Protein AF-A0A7J2LLH2-F1 (afdb_monomer)

Secondary structure (DSSP, 8-state):
-BTTSPPB-TTS-SSSEEEEEESSSTT---SSTT--EEEEEE-SS--TTB----------

Nearest PDB structures (foldseek):
  7zhg-assembly1_G  TM=9.752E-01  e=3.212E-04  Pyrococcus abyssi GE5
  6skf-assembly1_Ah  TM=9.770E-01  e=6.306E-04  Thermococcus kodakarensis
  6tmf-assembly1_H  TM=9.686E-01  e=1.324E-03  Thermococcus celer Vu 13 = JCM 8558
  9e7f-assembly1_BG  TM=9.616E-01  e=1.719E-02  Pyrobaculum calidifontis JCM 11548
  7qca-assembly1_SG0  TM=8.849E-01  e=1.404E-02  Spraguea lophii 42_110

Foldseek 3Di:
DFLVPAEEDAVADDQDWDFDWDPDDGPDDDPDHRDIDTDTHGYDDDDPRHPDDDDDDDDD

Mean pre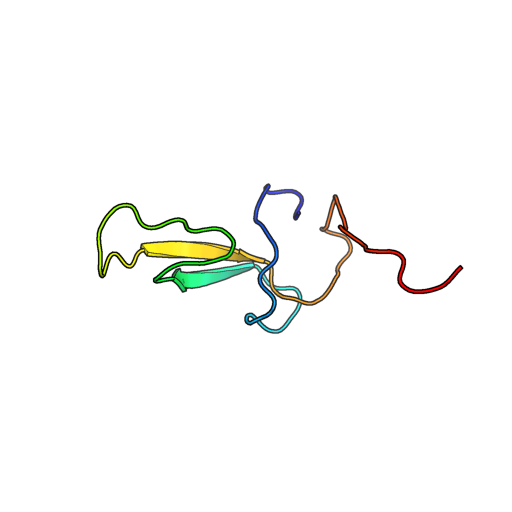dicted aligned error: 4.31 Å

Structure (mmCIF, N/CA/C/O backbone):
data_AF-A0A7J2LLH2-F1
#
_entry.id   AF-A0A7J2LLH2-F1
#
loop_
_atom_site.group_PDB
_atom_site.id
_atom_site.type_symbol
_atom_site.label_atom_id
_atom_site.label_alt_id
_atom_site.label_comp_id
_atom_site.label_asym_id
_atom_site.label_entity_id
_atom_site.label_seq_id
_atom_site.pdbx_PDB_ins_cod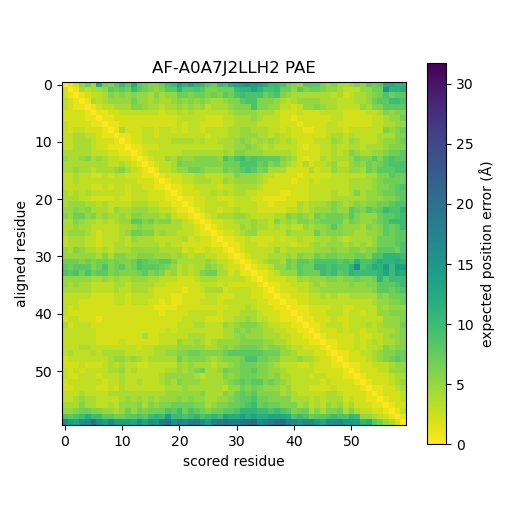e
_atom_site.Cartn_x
_atom_site.Cartn_y
_atom_site.Cartn_z
_atom_site.occupancy
_atom_site.B_iso_or_equiv
_atom_site.auth_seq_id
_atom_site.auth_comp_id
_atom_site.auth_asym_id
_atom_site.auth_atom_id
_atom_site.pdbx_PDB_model_num
ATOM 1 N N . SER A 1 1 ? 6.730 -0.035 0.171 1.00 81.06 1 SER A N 1
ATOM 2 C CA . SER A 1 1 ? 6.437 1.381 0.450 1.00 81.06 1 SER A CA 1
ATOM 3 C C . SER A 1 1 ? 6.873 2.226 -0.724 1.00 81.06 1 SER A C 1
ATOM 5 O O . SER A 1 1 ? 7.921 1.946 -1.293 1.00 81.06 1 SER A O 1
ATOM 7 N N . ASP A 1 2 ? 6.057 3.207 -1.103 1.00 86.31 2 ASP A N 1
ATOM 8 C CA . ASP A 1 2 ? 6.372 4.181 -2.158 1.00 86.31 2 ASP A CA 1
ATOM 9 C C . ASP A 1 2 ? 7.456 5.176 -1.705 1.00 86.31 2 ASP A C 1
ATOM 11 O O . ASP A 1 2 ? 7.635 5.365 -0.500 1.00 86.31 2 ASP A O 1
ATOM 15 N N . ILE A 1 3 ? 8.116 5.862 -2.646 1.00 88.00 3 ILE A N 1
ATOM 16 C CA . ILE A 1 3 ? 9.089 6.934 -2.361 1.00 88.00 3 ILE A CA 1
ATOM 17 C C . ILE A 1 3 ? 8.541 8.030 -1.438 1.00 88.00 3 ILE A C 1
ATOM 19 O O . ILE A 1 3 ? 9.262 8.572 -0.607 1.00 88.00 3 ILE A O 1
ATOM 23 N N . SER A 1 4 ? 7.240 8.327 -1.516 1.00 86.56 4 SER A N 1
ATOM 24 C CA . SER A 1 4 ? 6.587 9.304 -0.635 1.00 86.56 4 SER A CA 1
ATOM 25 C C . SER A 1 4 ? 6.190 8.731 0.736 1.00 86.56 4 SER A C 1
ATOM 27 O O . SER A 1 4 ? 5.462 9.380 1.484 1.00 86.56 4 SER A O 1
ATOM 29 N N . GLY A 1 5 ? 6.592 7.499 1.063 1.00 87.75 5 GLY A N 1
ATOM 30 C CA . GLY A 1 5 ? 6.260 6.831 2.323 1.00 87.75 5 GLY A CA 1
ATOM 31 C C . GLY A 1 5 ? 4.821 6.309 2.407 1.00 87.75 5 GLY A C 1
ATOM 32 O O . GLY A 1 5 ? 4.394 5.842 3.464 1.00 87.75 5 GLY A O 1
ATOM 33 N N . PHE A 1 6 ? 4.051 6.359 1.314 1.00 91.88 6 PHE A N 1
ATOM 34 C CA . PHE A 1 6 ? 2.697 5.809 1.305 1.00 91.88 6 PHE A CA 1
ATOM 35 C C . PHE A 1 6 ? 2.735 4.274 1.249 1.00 91.88 6 PHE A C 1
ATOM 37 O O . PHE A 1 6 ? 3.453 3.697 0.421 1.00 91.88 6 PHE A O 1
ATOM 44 N N . PRO A 1 7 ? 1.961 3.588 2.107 1.00 92.25 7 PRO A N 1
ATOM 45 C CA . PRO A 1 7 ? 1.864 2.141 2.053 1.00 92.25 7 PRO A CA 1
ATOM 46 C C . PRO A 1 7 ? 1.023 1.704 0.848 1.00 92.25 7 PRO A C 1
ATOM 48 O O . PRO A 1 7 ? 0.101 2.409 0.420 1.00 92.25 7 PRO A O 1
ATOM 51 N N . MET A 1 8 ? 1.341 0.521 0.326 1.00 91.81 8 MET A N 1
ATOM 52 C CA . MET A 1 8 ? 0.546 -0.131 -0.712 1.00 91.81 8 MET A CA 1
ATOM 53 C C . MET A 1 8 ? -0.691 -0.771 -0.095 1.00 91.81 8 MET A C 1
ATOM 55 O O . MET A 1 8 ? -0.601 -1.390 0.968 1.00 91.81 8 MET A O 1
ATOM 59 N N . ARG A 1 9 ? -1.838 -0.639 -0.764 1.00 91.81 9 ARG A N 1
ATOM 60 C CA . ARG A 1 9 ? -3.082 -1.290 -0.355 1.00 91.81 9 ARG A CA 1
ATOM 61 C C . ARG A 1 9 ? -3.592 -2.227 -1.460 1.00 91.81 9 ARG A C 1
ATOM 63 O O . ARG A 1 9 ? -3.869 -1.732 -2.549 1.00 91.81 9 ARG A O 1
ATOM 70 N N . PRO A 1 10 ? -3.789 -3.531 -1.174 1.00 89.50 10 PRO A N 1
ATOM 71 C CA . PRO A 1 10 ? -4.198 -4.521 -2.177 1.00 89.50 10 PRO A CA 1
ATOM 72 C C . PRO A 1 10 ? -5.520 -4.204 -2.888 1.00 89.50 10 PRO A C 1
ATOM 74 O O . PRO A 1 10 ? -5.660 -4.490 -4.070 1.00 89.50 10 PRO A O 1
ATOM 77 N N . ASP A 1 11 ? -6.463 -3.578 -2.179 1.00 89.69 11 ASP A N 1
ATOM 78 C CA . ASP A 1 11 ? -7.806 -3.279 -2.699 1.00 89.69 11 ASP A CA 1
ATOM 79 C C . ASP A 1 11 ? -7.815 -2.183 -3.786 1.00 89.69 11 ASP A C 1
ATOM 81 O O . ASP A 1 11 ? -8.790 -2.031 -4.525 1.00 89.69 11 ASP A O 1
ATOM 85 N N . ILE A 1 12 ? -6.760 -1.362 -3.858 1.00 89.62 12 ILE A N 1
ATOM 86 C CA . ILE A 1 12 ? -6.671 -0.241 -4.799 1.00 89.62 12 ILE A CA 1
ATOM 87 C C . ILE A 1 12 ? -5.959 -0.731 -6.051 1.00 89.62 12 ILE A C 1
ATOM 89 O O . ILE A 1 12 ? -4.778 -1.059 -6.007 1.00 89.62 12 ILE A O 1
ATOM 93 N N . HIS A 1 13 ? -6.674 -0.738 -7.169 1.00 91.12 13 HIS A N 1
ATOM 94 C CA . HIS A 1 13 ? -6.149 -1.241 -8.430 1.00 91.12 13 HIS A CA 1
ATOM 95 C C . HIS A 1 13 ? -5.208 -0.233 -9.101 1.00 91.12 13 HIS A C 1
ATOM 97 O O . HIS A 1 13 ? -5.472 0.972 -9.118 1.00 91.12 13 HIS A O 1
ATOM 103 N N . GLY A 1 14 ? -4.136 -0.750 -9.701 1.00 91.75 14 GLY A N 1
ATOM 104 C CA . GLY A 1 14 ? -3.214 0.012 -10.542 1.00 91.75 14 GLY A CA 1
ATOM 105 C C . GLY A 1 14 ? -1.982 0.540 -9.806 1.00 91.75 14 GLY A C 1
ATOM 106 O O . GLY A 1 14 ? -1.819 0.367 -8.600 1.00 91.75 14 GLY A O 1
ATOM 107 N N . GLY A 1 15 ? -1.094 1.198 -10.552 1.00 88.94 15 GLY A N 1
ATOM 108 C CA . GLY A 1 15 ? 0.148 1.787 -10.035 1.00 88.94 15 GLY A CA 1
ATOM 109 C C . GLY A 1 15 ? -0.014 3.210 -9.496 1.00 88.94 15 GLY A C 1
ATOM 110 O O . GLY A 1 15 ? 0.967 3.930 -9.368 1.00 88.94 15 GLY A O 1
ATOM 111 N N . VAL A 1 16 ? -1.242 3.660 -9.227 1.00 89.50 16 VAL A N 1
ATOM 112 C CA . VAL A 1 16 ? -1.547 5.070 -8.939 1.00 89.50 16 VAL A CA 1
ATOM 113 C C . VAL A 1 16 ? -1.533 5.398 -7.442 1.00 89.50 16 VAL A C 1
ATOM 115 O O . VAL A 1 16 ? -1.699 4.530 -6.580 1.00 89.50 16 VAL A O 1
ATOM 118 N N . LYS A 1 17 ? -1.385 6.689 -7.121 1.00 91.25 17 LYS A N 1
ATOM 119 C CA . LYS A 1 17 ? -1.664 7.245 -5.787 1.00 91.25 17 LYS A CA 1
ATOM 120 C C . LYS A 1 17 ? -3.128 7.670 -5.729 1.00 91.25 17 LYS A C 1
ATOM 122 O O . LYS A 1 17 ? -3.522 8.625 -6.392 1.00 91.25 17 LYS A O 1
ATOM 127 N N . ALA A 1 18 ? -3.932 6.992 -4.917 1.00 90.88 18 ALA A N 1
ATOM 128 C CA . ALA A 1 18 ? -5.361 7.265 -4.805 1.00 90.88 18 ALA A CA 1
ATOM 129 C C . ALA A 1 18 ? -5.711 7.852 -3.434 1.00 90.88 18 ALA A C 1
ATOM 131 O O . ALA A 1 18 ? -5.258 7.372 -2.392 1.00 90.88 18 ALA A O 1
ATOM 132 N N . ARG A 1 19 ? -6.559 8.888 -3.423 1.00 92.38 19 ARG A N 1
ATOM 133 C CA . ARG A 1 19 ? -7.074 9.512 -2.197 1.00 92.38 19 ARG A CA 1
ATOM 134 C C . ARG A 1 19 ? -8.449 8.940 -1.848 1.00 92.38 19 ARG A C 1
ATOM 136 O O . ARG A 1 19 ? -9.486 9.445 -2.284 1.00 92.38 19 ARG A O 1
ATOM 143 N N . VAL A 1 20 ? -8.455 7.910 -1.011 1.00 91.50 20 VAL A N 1
ATOM 144 C CA . VAL A 1 20 ? -9.648 7.120 -0.677 1.00 91.50 20 VAL A CA 1
ATOM 145 C C . VAL A 1 20 ? -10.103 7.344 0.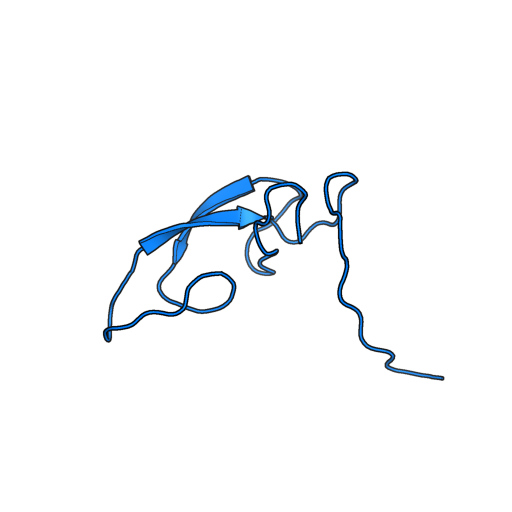765 1.00 91.50 20 VAL A C 1
ATOM 147 O O . VAL A 1 20 ? -9.314 7.707 1.639 1.00 91.50 20 VAL A O 1
ATOM 150 N N . ILE A 1 21 ? -11.401 7.154 1.019 1.00 92.88 21 ILE A N 1
ATOM 151 C CA . ILE A 1 21 ? -11.953 7.156 2.378 1.00 92.88 21 ILE A CA 1
ATOM 152 C C . ILE A 1 21 ? -11.758 5.765 2.965 1.00 92.88 21 ILE A C 1
ATOM 154 O O . ILE A 1 21 ? -12.313 4.788 2.467 1.00 92.88 21 ILE A O 1
ATOM 158 N N . VAL A 1 22 ? -11.001 5.687 4.051 1.00 91.81 22 VAL A N 1
ATOM 159 C CA . VAL A 1 22 ? -10.697 4.439 4.745 1.00 91.81 22 VAL A CA 1
ATOM 160 C C . VAL A 1 22 ? -11.321 4.441 6.131 1.00 91.81 22 VAL A C 1
ATOM 162 O O . VAL A 1 22 ? -11.288 5.448 6.834 1.00 91.81 22 VAL A O 1
ATOM 165 N N . SER A 1 23 ? -11.929 3.317 6.501 1.00 90.25 23 SER A N 1
ATOM 166 C CA . SER A 1 23 ? -12.470 3.048 7.841 1.00 90.25 23 SER A CA 1
ATOM 167 C C . SER A 1 23 ? -11.486 2.275 8.725 1.00 90.25 23 SER A C 1
ATOM 169 O O . SER A 1 23 ? -11.633 2.267 9.940 1.00 90.25 23 SER A O 1
ATOM 171 N N . GLY A 1 24 ? -10.468 1.645 8.134 1.00 88.56 24 GLY A N 1
ATOM 172 C CA . GLY A 1 24 ? -9.404 0.937 8.840 1.00 88.56 24 GLY A CA 1
ATOM 173 C C . GLY A 1 24 ? -8.476 0.183 7.889 1.00 88.56 24 GLY A C 1
ATOM 174 O O . GLY A 1 24 ? -8.623 0.281 6.669 1.00 88.56 24 GLY A O 1
ATOM 175 N N . GLY A 1 25 ? -7.533 -0.570 8.456 1.00 87.44 25 GLY A N 1
ATOM 176 C CA . GLY A 1 25 ? -6.610 -1.434 7.721 1.00 87.44 25 GLY A CA 1
ATOM 177 C C . GLY A 1 25 ? -5.274 -0.773 7.373 1.00 87.44 25 GLY A C 1
ATOM 178 O O . GLY A 1 25 ? -4.730 0.041 8.124 1.00 87.44 25 GLY A O 1
ATOM 179 N N . VAL A 1 26 ? -4.705 -1.163 6.232 1.00 84.56 26 VAL A N 1
ATOM 180 C CA . VAL A 1 26 ? -3.365 -0.729 5.817 1.00 84.56 26 VAL A CA 1
ATOM 181 C C . VAL A 1 26 ? -3.342 0.781 5.576 1.00 84.56 26 VAL A C 1
ATOM 183 O O . VAL A 1 26 ? -4.132 1.325 4.807 1.00 84.56 26 VAL A O 1
ATOM 186 N N . GLY A 1 27 ? -2.430 1.472 6.262 1.00 84.88 27 GLY A N 1
ATOM 187 C CA . GLY A 1 27 ? -2.284 2.925 6.176 1.00 84.88 27 GLY A CA 1
ATOM 188 C C . GLY A 1 27 ? -3.307 3.736 6.977 1.00 84.88 27 GLY A C 1
ATOM 189 O O . GLY A 1 27 ? -3.224 4.966 6.964 1.00 84.88 27 GLY A O 1
ATOM 190 N N . PHE A 1 28 ? -4.231 3.109 7.718 1.00 92.00 28 PHE A N 1
ATOM 191 C CA . PHE A 1 28 ? -5.115 3.807 8.656 1.00 92.00 28 PHE A CA 1
ATOM 192 C C . PHE A 1 28 ? -5.551 2.925 9.831 1.00 92.00 28 PHE A C 1
ATOM 194 O O . PHE A 1 28 ? -6.303 1.969 9.669 1.00 92.00 28 PHE A O 1
ATOM 201 N N . LYS A 1 29 ? -5.130 3.310 11.040 1.00 90.44 29 LYS A N 1
ATOM 202 C CA . LYS A 1 29 ? -5.559 2.690 12.295 1.00 90.44 29 LYS A CA 1
ATOM 203 C C . LYS A 1 29 ? -6.553 3.630 13.001 1.00 90.44 29 LYS A C 1
ATOM 205 O O . LYS A 1 29 ? -6.099 4.641 13.543 1.00 90.44 29 LYS A O 1
ATOM 210 N N . PRO A 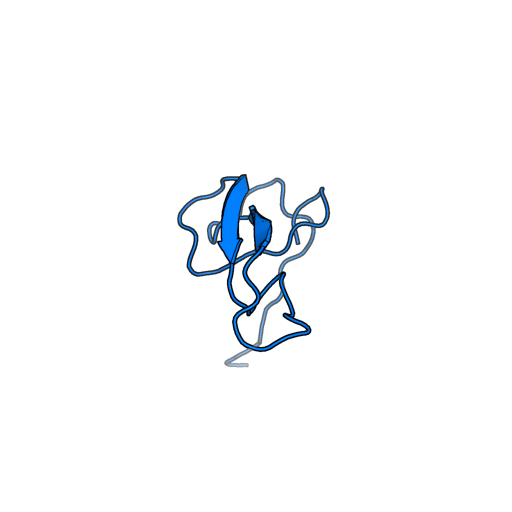1 30 ? -7.871 3.360 12.954 1.00 91.00 30 PRO A N 1
ATOM 211 C CA . PRO A 1 30 ? -8.876 4.212 13.589 1.00 91.00 30 PRO A CA 1
ATOM 212 C C . PRO A 1 30 ? -8.695 4.194 15.111 1.00 91.00 30 PRO A C 1
ATOM 214 O O . PRO A 1 30 ? -8.356 3.157 15.684 1.00 91.00 30 PRO A O 1
ATOM 217 N N . LYS A 1 31 ? -8.916 5.336 15.773 1.00 90.81 31 LYS A N 1
ATOM 218 C CA . LYS A 1 31 ? -8.869 5.435 17.244 1.00 90.81 31 LYS A CA 1
ATOM 219 C C . LYS A 1 31 ? -10.247 5.263 17.872 1.00 90.81 31 LYS A C 1
ATOM 221 O O . LYS A 1 31 ? -10.347 4.859 19.025 1.00 90.81 31 LYS A O 1
ATOM 226 N N . ARG A 1 32 ? -11.305 5.587 17.127 1.00 92.00 32 ARG A N 1
ATOM 227 C CA . ARG A 1 32 ? -12.699 5.472 17.571 1.00 92.00 32 ARG A CA 1
ATOM 228 C C . ARG A 1 32 ? -13.486 4.557 16.640 1.00 92.00 32 ARG A C 1
ATOM 230 O O . ARG A 1 32 ? -13.224 4.493 15.438 1.00 92.00 32 ARG A O 1
ATOM 237 N N . LYS A 1 33 ? -14.481 3.858 17.192 1.00 87.62 33 LYS A N 1
ATOM 238 C CA . LYS A 1 33 ? -15.393 3.018 16.407 1.00 87.62 33 LYS A CA 1
ATOM 239 C C . LYS A 1 33 ? -16.160 3.897 15.412 1.00 87.62 33 LYS A C 1
ATOM 241 O O . LYS A 1 33 ? -16.729 4.910 15.801 1.00 87.62 33 LYS A O 1
ATOM 246 N N . GLY A 1 34 ? -16.145 3.513 14.136 1.00 89.62 34 GLY A N 1
ATOM 247 C CA . GLY A 1 34 ? -16.803 4.258 13.056 1.00 89.62 34 GLY A CA 1
ATOM 248 C C . GLY A 1 34 ? -15.993 5.424 12.478 1.00 89.62 34 GLY A C 1
ATOM 249 O O . GLY A 1 34 ? -16.480 6.100 11.575 1.00 89.62 34 GLY A O 1
ATOM 250 N N . GLU A 1 35 ? -14.760 5.660 12.941 1.00 93.00 35 GLU A N 1
ATOM 251 C CA . GLU A 1 35 ? -13.904 6.701 12.372 1.00 93.00 35 GLU A CA 1
ATOM 252 C C . GLU A 1 35 ? -13.550 6.369 10.916 1.00 93.00 35 GLU A C 1
ATOM 254 O O . GLU A 1 35 ? -13.033 5.296 10.603 1.00 93.00 35 GLU A O 1
ATOM 259 N N . ARG A 1 36 ? -13.816 7.315 10.014 1.00 93.25 36 ARG A N 1
ATOM 260 C CA . ARG A 1 36 ? -13.397 7.242 8.616 1.00 93.25 36 ARG A CA 1
ATOM 261 C C . ARG A 1 36 ? -12.560 8.463 8.299 1.00 93.25 36 ARG A C 1
ATOM 263 O O . ARG A 1 36 ? -12.932 9.581 8.645 1.00 93.25 36 ARG A O 1
ATOM 270 N N . ARG A 1 37 ? -11.444 8.264 7.606 1.00 93.50 37 ARG A N 1
ATOM 271 C CA . ARG A 1 37 ? -10.575 9.363 7.187 1.00 93.50 37 ARG A CA 1
ATOM 272 C C . ARG A 1 37 ? -10.208 9.222 5.726 1.00 93.50 37 ARG A C 1
ATOM 274 O O . ARG A 1 37 ? -9.990 8.122 5.227 1.00 93.50 37 ARG A O 1
ATOM 281 N N . ARG A 1 38 ? -10.107 10.354 5.037 1.00 93.69 38 ARG A N 1
ATOM 282 C CA . ARG A 1 38 ? -9.561 10.389 3.685 1.00 93.69 38 ARG A CA 1
ATOM 283 C C .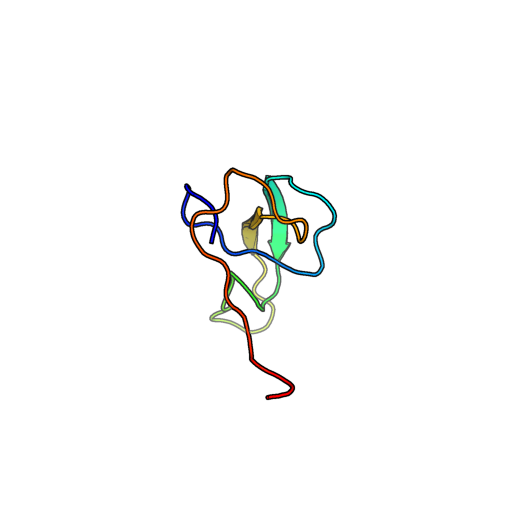 ARG A 1 38 ? -8.035 10.375 3.760 1.00 93.69 38 ARG A C 1
ATOM 285 O O . ARG A 1 38 ? -7.446 11.243 4.404 1.00 93.69 38 ARG A O 1
ATOM 292 N N . ARG A 1 39 ? -7.399 9.381 3.142 1.00 92.25 39 ARG A N 1
ATOM 293 C CA . ARG A 1 39 ? -5.937 9.229 3.094 1.00 92.25 39 ARG A CA 1
ATOM 294 C C . ARG A 1 39 ? -5.479 8.878 1.685 1.00 92.25 39 ARG A C 1
ATOM 296 O O . ARG A 1 39 ? -6.227 8.281 0.916 1.00 92.25 39 ARG A O 1
ATOM 303 N N . THR A 1 40 ? -4.254 9.276 1.359 1.00 93.00 40 THR A N 1
ATOM 304 C CA . THR A 1 40 ? -3.585 8.887 0.116 1.00 93.00 40 THR A CA 1
ATOM 305 C C . THR A 1 40 ? -2.855 7.569 0.338 1.00 93.00 40 THR A C 1
ATOM 307 O O . THR A 1 40 ? -2.122 7.435 1.317 1.00 93.00 40 THR A O 1
ATOM 310 N N . LEU A 1 41 ? -3.077 6.604 -0.548 1.00 93.00 41 LEU A N 1
ATOM 311 C CA . LEU A 1 41 ? -2.475 5.272 -0.514 1.00 93.00 41 LEU A CA 1
ATOM 312 C C . LEU A 1 41 ? -1.968 4.907 -1.914 1.00 93.00 41 LEU A C 1
ATOM 314 O O . LEU A 1 41 ? -2.474 5.436 -2.909 1.00 93.00 41 LEU A O 1
ATOM 318 N N . ARG A 1 42 ? -0.973 4.018 -1.988 1.00 93.69 42 ARG A N 1
ATOM 319 C CA . ARG A 1 42 ? -0.479 3.472 -3.261 1.00 93.69 42 ARG A CA 1
ATOM 320 C C . ARG A 1 42 ? -1.314 2.248 -3.639 1.00 93.69 42 ARG A C 1
ATOM 322 O O . ARG A 1 42 ? -1.699 1.474 -2.758 1.00 93.69 42 ARG A O 1
ATOM 329 N N . GLY A 1 43 ? -1.600 2.101 -4.928 1.00 92.94 43 GLY A N 1
ATOM 330 C CA . GLY A 1 43 ? -2.262 0.918 -5.462 1.00 92.94 43 GLY A CA 1
ATOM 331 C C . GLY A 1 43 ? -1.425 -0.359 -5.353 1.00 92.94 43 GLY A C 1
ATOM 332 O O . GLY A 1 43 ? -0.315 -0.363 -4.815 1.00 92.94 43 GLY A O 1
ATOM 333 N N . ASN A 1 44 ? -2.006 -1.458 -5.815 1.00 92.81 44 ASN A N 1
ATOM 334 C CA . ASN A 1 44 ? -1.488 -2.811 -5.660 1.00 92.81 44 ASN A CA 1
ATOM 335 C C . ASN A 1 44 ? -0.432 -3.207 -6.703 1.00 92.81 44 ASN A C 1
ATOM 337 O O . ASN A 1 44 ? 0.279 -4.186 -6.488 1.00 92.81 44 ASN A O 1
ATOM 341 N N . VAL A 1 45 ? -0.305 -2.465 -7.804 1.00 93.81 45 VAL A N 1
ATOM 342 C CA . VAL A 1 45 ? 0.677 -2.765 -8.854 1.00 93.81 45 VAL A CA 1
ATOM 343 C C . VAL A 1 45 ? 2.049 -2.238 -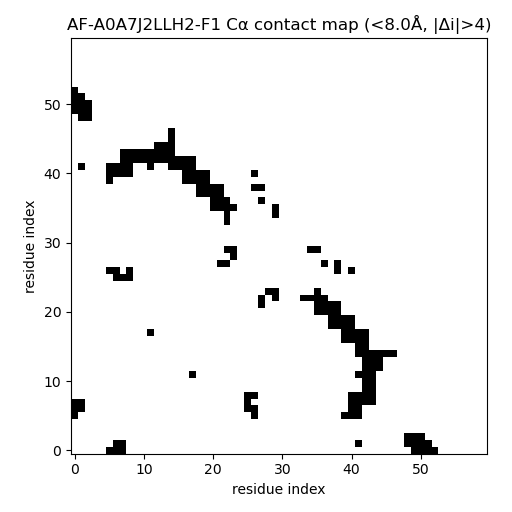8.451 1.00 93.81 45 VAL A C 1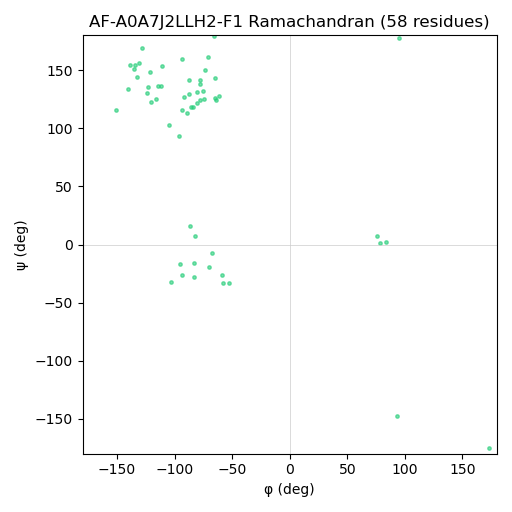
ATOM 345 O O . VAL A 1 45 ? 2.184 -1.080 -8.045 1.00 93.81 45 VAL A O 1
ATOM 348 N N . ILE A 1 46 ? 3.070 -3.089 -8.581 1.00 91.25 46 ILE A N 1
ATOM 349 C CA . ILE A 1 46 ? 4.455 -2.702 -8.325 1.00 91.25 46 ILE A CA 1
ATOM 350 C C . ILE A 1 46 ? 4.986 -1.904 -9.523 1.00 91.25 46 ILE A C 1
ATOM 352 O O . ILE A 1 46 ? 4.935 -2.370 -10.656 1.00 91.25 46 ILE A O 1
ATOM 356 N N . THR A 1 47 ? 5.480 -0.698 -9.264 1.00 90.19 47 THR A N 1
ATOM 357 C CA . THR A 1 47 ? 6.058 0.237 -10.241 1.00 90.19 47 THR A CA 1
ATOM 358 C C . THR A 1 47 ? 7.433 0.703 -9.765 1.00 90.19 47 THR A C 1
ATOM 360 O O . THR A 1 47 ? 7.750 0.552 -8.586 1.00 90.19 47 THR A O 1
ATOM 363 N N . GLU A 1 48 ? 8.192 1.368 -10.631 1.00 90.00 48 GLU A N 1
ATOM 364 C CA . GLU A 1 48 ? 9.546 1.873 -10.342 1.00 90.00 48 GLU A CA 1
ATOM 365 C C . GLU A 1 48 ? 9.618 2.857 -9.157 1.00 90.00 48 GLU A C 1
ATOM 367 O O . GLU A 1 48 ? 10.620 2.897 -8.453 1.00 90.00 48 GLU A O 1
ATOM 372 N N . ASP A 1 49 ? 8.535 3.580 -8.848 1.00 87.94 49 ASP A N 1
ATOM 373 C CA . ASP A 1 49 ? 8.481 4.500 -7.694 1.00 87.94 49 ASP A CA 1
ATOM 374 C C . ASP A 1 49 ? 8.522 3.807 -6.310 1.00 87.94 49 ASP A C 1
ATOM 376 O O . ASP A 1 49 ? 8.527 4.470 -5.263 1.00 87.94 49 ASP A O 1
ATOM 380 N N . ILE A 1 50 ? 8.448 2.472 -6.268 1.00 91.12 50 ILE A N 1
ATOM 381 C CA . ILE A 1 50 ? 8.399 1.707 -5.020 1.00 91.12 50 ILE A CA 1
ATOM 382 C C . ILE A 1 50 ? 9.812 1.446 -4.520 1.00 91.12 50 ILE A C 1
ATOM 384 O O . ILE A 1 50 ? 10.590 0.728 -5.133 1.00 91.12 50 ILE A O 1
ATOM 388 N N . VAL A 1 51 ? 10.099 1.963 -3.328 1.00 93.44 51 VAL A N 1
ATOM 389 C CA . VAL A 1 51 ? 11.422 1.859 -2.698 1.00 93.44 51 VAL A CA 1
ATOM 390 C C . VAL A 1 51 ? 11.611 0.531 -1.960 1.00 93.44 51 VAL A C 1
ATOM 392 O O . VAL A 1 51 ? 12.726 0.045 -1.822 1.00 93.44 51 VAL A O 1
ATOM 395 N N . GLN A 1 52 ? 10.527 -0.074 -1.465 1.00 90.75 52 GLN A N 1
ATOM 396 C CA . GLN A 1 52 ? 10.591 -1.308 -0.671 1.00 90.75 52 GLN A CA 1
ATOM 397 C C . GLN A 1 52 ? 9.457 -2.265 -1.033 1.00 90.75 52 GLN A C 1
ATOM 399 O O . GLN A 1 52 ? 8.288 -1.865 -1.025 1.00 90.75 52 GLN A O 1
ATOM 404 N N . VAL A 1 53 ? 9.788 -3.543 -1.223 1.00 91.06 53 VAL A N 1
ATOM 405 C CA . VAL A 1 53 ? 8.829 -4.640 -1.403 1.00 91.06 53 VAL A CA 1
ATOM 406 C C . VAL A 1 53 ? 8.970 -5.625 -0.245 1.00 91.06 53 VAL A C 1
ATOM 408 O O . VAL A 1 53 ? 10.058 -6.121 0.029 1.00 91.06 53 VAL A O 1
ATOM 411 N N . ASN A 1 54 ? 7.860 -5.905 0.437 1.00 91.69 54 ASN A N 1
ATOM 412 C CA . ASN A 1 54 ? 7.809 -6.927 1.480 1.00 91.69 54 ASN A CA 1
ATOM 413 C C . ASN A 1 54 ? 7.393 -8.252 0.840 1.00 91.69 54 ASN A C 1
ATOM 415 O O . ASN A 1 54 ? 6.352 -8.304 0.188 1.00 91.69 54 ASN A O 1
ATOM 419 N N . MET A 1 55 ? 8.171 -9.311 1.051 1.00 92.94 55 MET A N 1
ATOM 420 C CA . M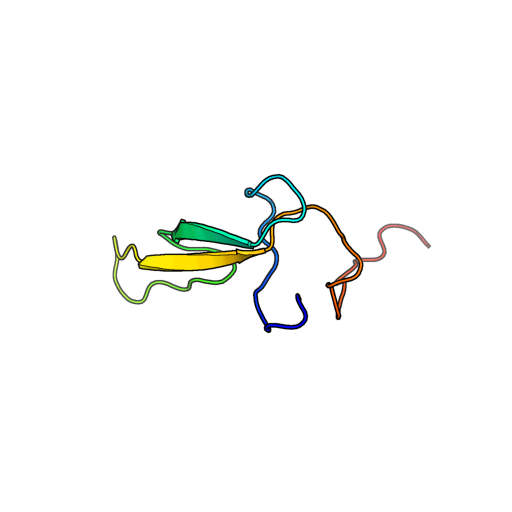ET A 1 55 ? 7.902 -10.647 0.512 1.00 92.94 55 MET A CA 1
ATOM 421 C C . MET A 1 55 ? 8.016 -11.712 1.605 1.00 92.94 55 MET A C 1
ATOM 423 O O . MET A 1 55 ? 8.693 -11.510 2.613 1.00 92.94 55 MET A O 1
ATOM 427 N N . LYS A 1 56 ? 7.340 -12.845 1.406 1.00 95.06 56 LYS A N 1
ATOM 428 C CA . LYS A 1 56 ? 7.408 -14.024 2.274 1.00 95.06 56 LYS A CA 1
ATOM 429 C C . LYS A 1 56 ? 7.824 -15.223 1.424 1.00 95.06 56 LYS A C 1
ATOM 431 O O . LYS A 1 56 ? 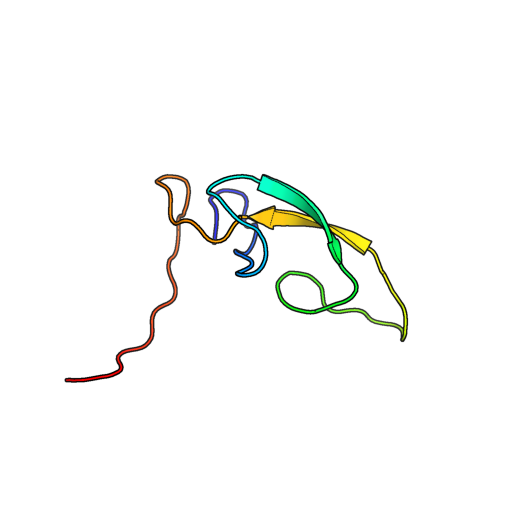7.215 -15.459 0.387 1.00 95.06 56 LYS A O 1
ATOM 436 N N . ILE A 1 57 ? 8.830 -15.967 1.878 1.00 93.38 57 ILE A N 1
ATOM 437 C CA . ILE A 1 57 ? 9.266 -17.216 1.241 1.00 93.38 57 ILE A CA 1
ATOM 438 C C . ILE A 1 57 ? 8.229 -18.298 1.569 1.00 93.38 57 ILE A C 1
ATOM 440 O O . ILE A 1 57 ? 7.901 -18.495 2.741 1.00 93.38 57 ILE A O 1
ATOM 444 N N . VAL A 1 58 ? 7.678 -18.943 0.541 1.00 95.12 58 VAL A N 1
ATOM 445 C CA . VAL A 1 58 ? 6.647 -19.992 0.674 1.00 95.12 58 VAL A CA 1
ATOM 446 C C . VAL A 1 58 ? 7.217 -21.393 0.474 1.00 95.12 58 VAL A C 1
ATOM 448 O O . VAL A 1 58 ? 6.774 -22.314 1.149 1.00 95.12 58 VAL A O 1
ATOM 451 N N . GLU A 1 59 ? 8.234 -21.536 -0.372 1.00 89.56 59 GLU A N 1
ATOM 452 C CA . GLU A 1 59 ? 8.925 -22.797 -0.660 1.00 89.56 59 GLU A CA 1
ATOM 453 C C . GLU A 1 59 ? 10.439 -22.546 -0.742 1.00 89.56 59 GLU A C 1
ATOM 455 O O . GLU A 1 59 ? 10.859 -21.406 -0.970 1.00 89.56 59 GLU A O 1
ATOM 460 N N . LYS A 1 60 ? 11.242 -23.585 -0.481 1.00 68.88 60 LYS A N 1
ATOM 461 C CA . LYS A 1 60 ? 12.705 -23.517 -0.366 1.00 68.88 60 LYS A CA 1
ATOM 462 C C . LYS A 1 60 ? 13.386 -24.314 -1.467 1.00 68.88 60 LYS A C 1
ATOM 464 O O . LYS A 1 60 ? 12.919 -25.444 -1.719 1.00 68.88 60 LYS A O 1
#

Solvent-accessible surface area (backbone atoms only — not comparable to full-atom values): 3866 Å² total; per-residue (Å²): 58,33,75,87,68,31,44,61,32,80,90,37,80,44,74,46,82,44,79,44,79,40,64,52,62,82,88,37,83,58,90,51,92,87,40,66,47,78,45,70,34,28,18,52,44,91,53,90,65,49,74,46,85,91,83,76,89,87,78,133

Sequence (60 aa):
SDISGFPMRPDIHGGVKARVIVSGGVGFKPKRKGERRRRTLRGNVITEDIVQVNMKIVEK

Radius of gyration: 13.05 Å; Cα contacts (8 Å, |Δi|>4): 98; chains: 1; bounding box: 30×34×28 Å

pLDDT: mean 90.41, std 3.83, range [68.88, 95.12]